Protein AF-A0A7J9IK31-F1 (afdb_monomer_lite)

Structure (mmCIF, N/CA/C/O backbone):
data_AF-A0A7J9IK31-F1
#
_entry.id   AF-A0A7J9IK31-F1
#
loop_
_atom_site.group_PDB
_atom_site.id
_atom_site.type_symbol
_atom_site.label_atom_id
_atom_site.label_alt_id
_atom_site.label_comp_id
_atom_site.label_asym_id
_atom_site.label_entity_id
_atom_site.label_seq_id
_atom_site.pdbx_PDB_ins_code
_atom_site.Cartn_x
_atom_site.Cartn_y
_atom_site.Cartn_z
_atom_site.occupancy
_atom_site.B_iso_or_equiv
_atom_site.auth_seq_id
_atom_site.auth_comp_id
_atom_site.auth_asym_id
_atom_site.auth_atom_id
_atom_site.pdbx_PDB_model_num
ATOM 1 N N . PHE A 1 1 ? 1.490 8.297 -18.867 1.00 48.62 1 PHE A N 1
ATOM 2 C CA . PHE A 1 1 ? 2.382 8.188 -17.694 1.00 48.62 1 PHE A CA 1
ATOM 3 C C . PHE A 1 1 ? 3.598 7.274 -17.926 1.00 48.62 1 PHE A C 1
ATOM 5 O O . PHE A 1 1 ? 4.694 7.681 -17.567 1.00 48.62 1 PHE A O 1
ATOM 12 N N . SER A 1 2 ? 3.480 6.128 -18.616 1.00 52.31 2 SER A N 1
ATOM 13 C CA . SER A 1 2 ? 4.593 5.168 -18.843 1.00 52.31 2 SER A CA 1
ATOM 14 C C . SER A 1 2 ? 5.760 5.613 -19.730 1.00 52.31 2 SER A C 1
ATOM 16 O O . SER A 1 2 ? 6.824 5.008 -19.684 1.00 52.31 2 SER A O 1
ATOM 18 N N . ARG A 1 3 ? 5.597 6.656 -20.549 1.00 53.78 3 ARG A N 1
ATOM 19 C CA . ARG A 1 3 ? 6.665 7.104 -21.461 1.00 53.78 3 ARG A CA 1
ATOM 20 C C . ARG A 1 3 ? 7.769 7.919 -20.774 1.00 53.78 3 ARG A C 1
ATOM 22 O O . ARG A 1 3 ? 8.836 8.070 -21.350 1.00 53.78 3 ARG A O 1
ATOM 29 N N . LEU A 1 4 ? 7.491 8.452 -19.581 1.00 59.94 4 LEU A N 1
ATOM 30 C CA . LEU A 1 4 ? 8.371 9.360 -18.827 1.00 59.94 4 LEU A CA 1
ATOM 31 C C . LEU A 1 4 ? 8.845 8.752 -17.497 1.00 59.94 4 LEU A C 1
ATOM 33 O O . LEU A 1 4 ? 9.871 9.158 -16.964 1.00 59.94 4 LEU A O 1
ATOM 37 N N . LEU A 1 5 ? 8.108 7.767 -16.979 1.00 61.59 5 LEU A N 1
ATOM 38 C CA . LEU A 1 5 ? 8.418 7.034 -15.758 1.00 61.59 5 LEU A CA 1
ATOM 39 C C . LEU A 1 5 ? 8.568 5.554 -16.110 1.00 61.59 5 LEU A C 1
ATOM 41 O O . LEU A 1 5 ? 7.674 4.969 -16.721 1.00 61.59 5 LEU A O 1
ATOM 45 N N . GLY A 1 6 ? 9.699 4.953 -15.734 1.00 76.56 6 GLY A N 1
ATOM 46 C C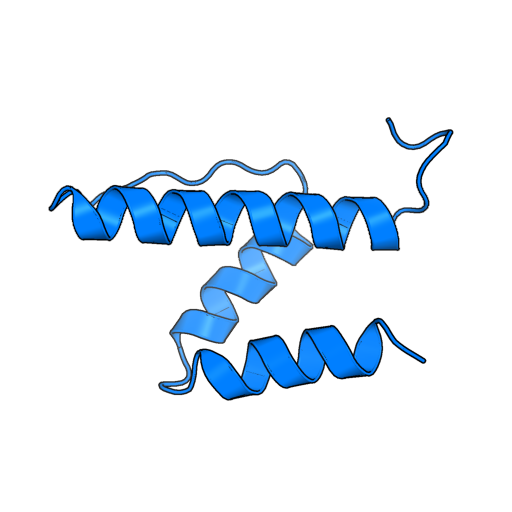A . GLY A 1 6 ? 9.906 3.513 -15.886 1.00 76.56 6 GLY A CA 1
ATOM 47 C C . GLY A 1 6 ? 8.853 2.714 -15.110 1.00 76.56 6 GLY A C 1
ATOM 48 O O . GLY A 1 6 ? 8.309 3.198 -14.117 1.00 76.56 6 GLY A O 1
ATOM 49 N N . LYS A 1 7 ? 8.581 1.476 -15.543 1.00 74.81 7 LYS A N 1
ATOM 50 C CA . LYS A 1 7 ? 7.575 0.591 -14.918 1.00 74.81 7 LYS A CA 1
ATOM 51 C C . LYS A 1 7 ? 7.766 0.453 -13.404 1.00 74.81 7 LYS A C 1
ATOM 53 O O . LYS A 1 7 ? 6.801 0.457 -12.655 1.00 74.81 7 LYS A O 1
ATOM 58 N N . GLU A 1 8 ? 9.017 0.411 -12.961 1.00 74.31 8 GLU A N 1
ATOM 59 C CA . GLU A 1 8 ? 9.378 0.344 -11.547 1.00 74.31 8 GLU A CA 1
ATOM 60 C C . GLU A 1 8 ? 8.988 1.615 -10.767 1.00 74.31 8 GLU A C 1
ATOM 62 O O . GLU A 1 8 ? 8.491 1.542 -9.645 1.00 74.31 8 GLU A O 1
ATOM 67 N N . ALA A 1 9 ? 9.175 2.796 -11.362 1.00 80.75 9 ALA A N 1
ATOM 68 C CA . ALA A 1 9 ? 8.768 4.057 -10.748 1.00 80.75 9 ALA A CA 1
ATOM 69 C C . ALA A 1 9 ? 7.241 4.154 -10.635 1.00 80.75 9 ALA A C 1
ATOM 71 O O . ALA A 1 9 ? 6.733 4.629 -9.622 1.00 80.75 9 ALA A O 1
ATOM 72 N N . ILE A 1 10 ? 6.518 3.662 -11.645 1.00 82.94 10 ILE A N 1
ATOM 73 C CA . ILE A 1 10 ? 5.052 3.590 -11.635 1.00 82.94 10 ILE A CA 1
ATOM 74 C C . ILE A 1 10 ? 4.571 2.668 -10.517 1.00 82.94 10 ILE A C 1
ATOM 76 O O . ILE A 1 10 ? 3.805 3.110 -9.665 1.00 82.94 10 ILE A O 1
ATOM 80 N N . PHE A 1 11 ? 5.122 1.455 -10.437 1.00 81.44 11 PHE A N 1
ATOM 81 C CA . PHE A 1 11 ? 4.795 0.492 -9.386 1.00 81.44 11 PHE A CA 1
ATOM 82 C C . PHE A 1 11 ? 4.980 1.082 -7.978 1.00 81.44 11 PHE A C 1
ATOM 84 O O . PHE A 1 11 ? 4.093 0.980 -7.131 1.00 81.44 11 PHE A O 1
ATOM 91 N N . LYS A 1 12 ? 6.101 1.776 -7.724 1.00 81.06 12 LYS A N 1
ATOM 92 C CA . LYS A 1 12 ? 6.367 2.450 -6.436 1.00 81.06 12 LYS A CA 1
ATOM 93 C C . LYS A 1 12 ? 5.322 3.513 -6.100 1.00 81.06 12 LYS A C 1
ATOM 95 O O . LYS A 1 12 ? 4.916 3.630 -4.943 1.00 81.06 12 LYS A O 1
ATOM 100 N N . ILE A 1 13 ? 4.933 4.319 -7.088 1.00 86.00 13 ILE A N 1
ATOM 101 C CA . ILE A 1 13 ? 3.961 5.401 -6.903 1.00 86.00 13 ILE A CA 1
ATOM 102 C C . ILE A 1 13 ? 2.583 4.816 -6.587 1.00 86.00 13 ILE A C 1
ATOM 104 O O . ILE A 1 13 ? 1.966 5.238 -5.610 1.00 86.00 13 ILE A O 1
ATOM 108 N N . GLU A 1 14 ? 2.140 3.820 -7.353 1.00 87.75 14 GLU A N 1
ATOM 109 C CA . GLU A 1 14 ? 0.852 3.145 -7.154 1.00 87.75 14 GLU A CA 1
ATOM 110 C C . GLU A 1 14 ? 0.788 2.459 -5.786 1.00 87.75 14 GLU A C 1
ATOM 112 O O . GLU A 1 14 ? -0.146 2.694 -5.019 1.00 87.75 14 GLU A O 1
ATOM 117 N N . THR A 1 15 ? 1.839 1.720 -5.415 1.00 83.88 15 THR A N 1
ATOM 118 C CA . THR A 1 15 ? 1.950 1.086 -4.089 1.00 83.88 15 THR A CA 1
ATOM 119 C C . THR A 1 15 ? 1.809 2.111 -2.967 1.00 83.88 15 THR A C 1
ATOM 121 O O . THR A 1 15 ? 1.056 1.917 -2.011 1.00 83.88 15 THR A O 1
ATOM 124 N N . ARG A 1 16 ? 2.519 3.241 -3.075 1.00 85.75 16 ARG A N 1
ATOM 125 C CA . ARG A 1 16 ? 2.477 4.294 -2.057 1.00 85.75 16 ARG A CA 1
ATOM 126 C C . ARG A 1 16 ? 1.100 4.947 -1.968 1.00 85.75 16 ARG A C 1
ATOM 128 O O . ARG A 1 16 ? 0.657 5.246 -0.861 1.00 85.75 16 ARG A O 1
ATOM 135 N N . ALA A 1 17 ? 0.436 5.163 -3.101 1.00 88.25 17 ALA A N 1
ATOM 136 C CA . ALA A 1 17 ? -0.903 5.737 -3.138 1.00 88.25 17 ALA A CA 1
ATOM 137 C C . ALA A 1 17 ? -1.916 4.839 -2.412 1.00 88.25 17 ALA A C 1
ATOM 139 O O . ALA A 1 17 ? -2.667 5.333 -1.569 1.00 88.25 17 ALA A O 1
ATOM 140 N N . ILE A 1 18 ? -1.878 3.526 -2.662 1.00 87.25 18 ILE A N 1
ATOM 141 C CA . ILE A 1 18 ? -2.766 2.567 -1.994 1.00 87.25 18 ILE A CA 1
ATOM 142 C C . ILE A 1 18 ? -2.494 2.536 -0.484 1.00 87.25 18 ILE A C 1
ATOM 144 O O . ILE A 1 18 ? -3.426 2.662 0.307 1.00 87.25 18 ILE A O 1
ATOM 148 N N . LEU A 1 19 ? -1.227 2.456 -0.060 1.00 85.50 19 LEU A N 1
ATOM 149 C CA . LEU A 1 19 ? -0.867 2.428 1.364 1.00 85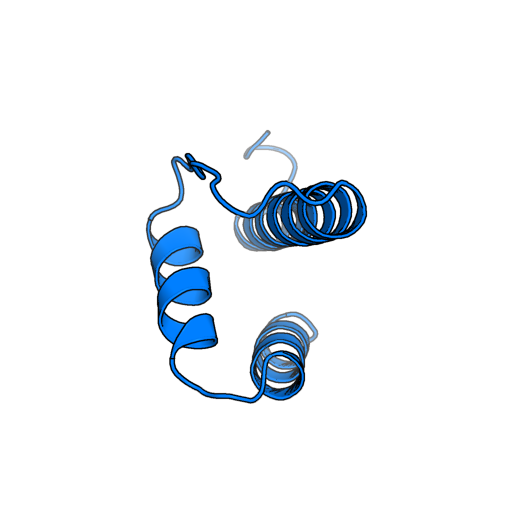.50 19 LEU A CA 1
ATOM 150 C C . LEU A 1 19 ? -1.337 3.675 2.129 1.00 85.50 19 LEU A C 1
ATOM 152 O O . LEU A 1 19 ? -1.868 3.559 3.235 1.00 85.50 19 LEU A O 1
ATOM 156 N N . GLU A 1 20 ? -1.154 4.870 1.566 1.00 88.19 20 GLU A N 1
ATOM 157 C CA . GLU A 1 20 ? -1.632 6.108 2.194 1.00 88.19 20 GLU A CA 1
ATOM 158 C C . GLU A 1 20 ? -3.167 6.183 2.219 1.00 88.19 20 GLU A C 1
ATOM 160 O O . GLU A 1 20 ? -3.743 6.607 3.225 1.00 88.19 20 GLU A O 1
ATOM 165 N N . GLY A 1 21 ? -3.837 5.701 1.167 1.00 88.00 21 GLY A N 1
ATOM 166 C CA . GLY A 1 21 ? -5.295 5.573 1.123 1.00 88.00 21 GLY A CA 1
ATOM 167 C C . GLY A 1 21 ? -5.838 4.665 2.230 1.00 88.00 21 GLY A C 1
ATOM 168 O O . GLY A 1 21 ? -6.727 5.071 2.981 1.00 88.00 21 GLY A O 1
ATOM 169 N N . LEU A 1 22 ? -5.243 3.480 2.401 1.00 85.88 22 LEU A N 1
ATOM 170 C CA . LEU A 1 22 ? -5.599 2.531 3.461 1.00 85.88 22 LEU A CA 1
ATOM 171 C C . LEU A 1 22 ? -5.373 3.126 4.858 1.00 85.88 22 LEU A C 1
ATOM 173 O O . LEU A 1 22 ? -6.254 3.051 5.715 1.00 85.88 22 LEU A O 1
ATOM 177 N N . ARG A 1 23 ? -4.230 3.789 5.089 1.00 87.94 23 ARG A N 1
ATOM 178 C CA . ARG A 1 23 ? -3.941 4.479 6.363 1.00 87.94 23 ARG A CA 1
ATOM 179 C C . ARG A 1 23 ? -4.976 5.551 6.685 1.00 87.94 23 ARG A C 1
ATOM 181 O O . ARG A 1 23 ? -5.382 5.687 7.840 1.00 87.94 23 ARG A O 1
ATOM 188 N N . LEU A 1 24 ? -5.379 6.338 5.689 1.00 91.38 24 LEU A N 1
ATOM 189 C CA . LEU A 1 24 ? -6.374 7.392 5.865 1.00 91.38 24 LEU A CA 1
ATOM 190 C C . LEU A 1 24 ? -7.753 6.811 6.182 1.00 91.38 24 LEU A C 1
ATOM 192 O O . LEU A 1 24 ? -8.422 7.305 7.088 1.00 91.38 24 LEU A O 1
ATOM 196 N N . ALA A 1 25 ? -8.165 5.772 5.461 1.00 87.38 25 ALA A N 1
ATOM 197 C CA . ALA A 1 25 ? -9.437 5.103 5.689 1.00 87.38 25 ALA A CA 1
ATOM 198 C C . ALA A 1 25 ? -9.502 4.475 7.088 1.00 87.38 25 ALA A C 1
A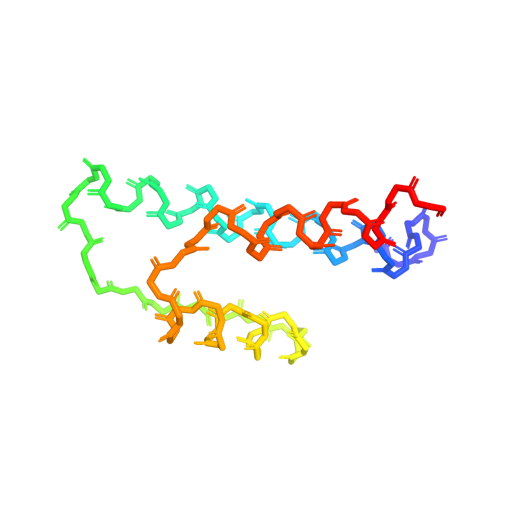TOM 200 O O . ALA A 1 25 ? -10.463 4.714 7.820 1.00 87.38 25 ALA A O 1
ATOM 201 N N . TRP A 1 26 ? -8.422 3.816 7.521 1.00 87.81 26 TRP A N 1
ATOM 202 C CA . TRP A 1 26 ? -8.304 3.267 8.871 1.00 87.81 26 TRP A CA 1
ATOM 203 C C . TRP A 1 26 ? -8.450 4.341 9.954 1.00 87.81 26 TRP A C 1
ATOM 205 O O . TRP A 1 26 ? -9.236 4.191 10.886 1.00 87.81 26 TRP A O 1
ATOM 215 N N . LYS A 1 27 ? -7.753 5.478 9.804 1.00 91.94 27 LYS A N 1
ATOM 216 C CA . LYS A 1 27 ? -7.881 6.630 10.718 1.00 91.94 27 LYS A CA 1
ATOM 217 C C . LYS A 1 27 ? -9.298 7.206 10.767 1.00 91.94 27 LYS A C 1
ATOM 219 O O . LYS A 1 27 ? -9.655 7.834 11.758 1.00 91.94 27 LYS A O 1
ATOM 224 N N . LYS A 1 28 ? -10.088 7.019 9.709 1.00 94.12 28 LYS A N 1
ATOM 225 C CA . LYS A 1 28 ? -11.488 7.452 9.618 1.00 94.12 28 LYS A CA 1
ATOM 226 C C . LYS A 1 28 ? -12.488 6.391 10.095 1.00 94.12 28 LYS A C 1
ATOM 228 O O . LYS A 1 28 ? -13.686 6.639 10.005 1.00 94.12 28 LYS A O 1
ATOM 233 N N . GLY A 1 29 ? -12.028 5.236 10.584 1.00 91.75 29 GLY A N 1
ATOM 234 C CA . GLY A 1 29 ? -12.896 4.124 10.989 1.00 91.75 29 GLY A CA 1
ATOM 235 C C . GLY A 1 29 ? -13.565 3.405 9.813 1.00 91.75 29 GLY A C 1
ATOM 236 O O . GLY A 1 29 ? -14.561 2.710 9.994 1.00 91.75 29 GLY A O 1
ATOM 237 N N . ILE A 1 30 ? -13.051 3.591 8.593 1.00 90.62 30 ILE A N 1
ATOM 238 C CA . ILE A 1 30 ? -13.525 2.893 7.400 1.00 90.62 30 ILE A CA 1
ATOM 239 C C . ILE A 1 30 ? -12.689 1.625 7.266 1.00 90.62 30 ILE A C 1
ATOM 241 O O . ILE A 1 30 ? -11.512 1.678 6.908 1.00 90.62 30 ILE A O 1
ATOM 245 N N . HIS A 1 31 ? -13.307 0.490 7.579 1.00 85.06 31 HIS A N 1
ATOM 246 C CA . HIS A 1 31 ? -12.635 -0.813 7.609 1.00 85.06 31 HIS A CA 1
ATOM 247 C C . HIS A 1 31 ? -12.971 -1.703 6.407 1.00 85.06 31 HIS A C 1
ATOM 249 O O . HIS A 1 31 ? -12.335 -2.735 6.222 1.00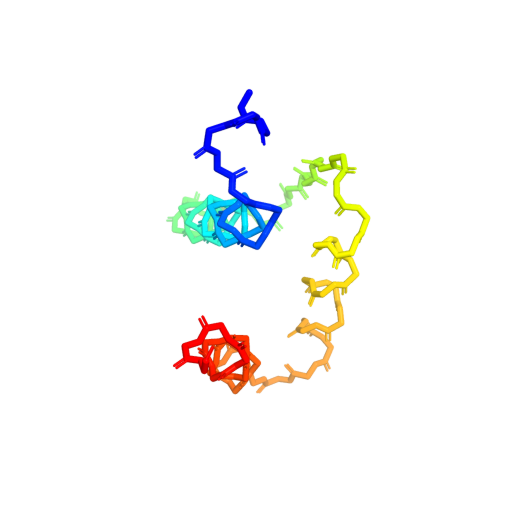 85.06 31 HIS A O 1
ATOM 255 N N . GLN A 1 32 ? -13.943 -1.304 5.583 1.00 88.25 32 GLN A N 1
ATOM 256 C CA . GLN A 1 32 ? -14.324 -2.010 4.365 1.00 88.25 32 GLN A CA 1
ATOM 257 C C . GLN A 1 32 ? -14.077 -1.097 3.165 1.00 88.25 32 GLN A C 1
ATOM 259 O O . GLN A 1 32 ? -14.677 -0.028 3.059 1.00 88.25 32 GLN A O 1
ATOM 264 N N . LEU A 1 33 ? -13.146 -1.501 2.303 1.00 84.25 33 LEU A N 1
ATOM 265 C CA . LEU A 1 33 ? -12.685 -0.740 1.144 1.00 84.25 33 LEU A CA 1
ATOM 266 C C . LEU A 1 33 ? -12.508 -1.692 -0.032 1.00 84.25 33 LEU A C 1
ATOM 268 O O . LEU A 1 33 ? -12.061 -2.824 0.146 1.00 84.25 33 LEU A O 1
ATOM 272 N N . GLU A 1 34 ? -12.809 -1.195 -1.222 1.00 88.69 34 GLU A N 1
ATOM 273 C CA . GLU A 1 34 ? -12.469 -1.842 -2.480 1.00 88.69 34 GLU A CA 1
ATOM 274 C C . GLU A 1 34 ? -11.239 -1.139 -3.062 1.00 88.69 34 GLU A C 1
ATOM 276 O O . GLU A 1 34 ? -11.173 0.093 -3.087 1.00 88.69 34 GLU A O 1
ATOM 281 N N . VAL A 1 35 ? -10.239 -1.921 -3.465 1.00 84.00 35 VAL A N 1
ATOM 282 C CA . VAL A 1 35 ? -9.014 -1.419 -4.093 1.00 84.00 35 VAL A CA 1
ATOM 283 C C . VAL A 1 35 ? -8.997 -1.921 -5.528 1.00 84.00 35 VAL A C 1
ATOM 285 O O . VAL A 1 35 ? -8.916 -3.123 -5.760 1.00 84.00 35 VAL A O 1
ATOM 288 N N . GLU A 1 36 ? -9.056 -0.994 -6.478 1.00 87.19 36 GLU A N 1
ATOM 289 C CA . GLU A 1 36 ? -8.965 -1.279 -7.909 1.00 87.19 36 GLU A CA 1
ATOM 290 C C . GLU A 1 36 ? -7.582 -0.865 -8.428 1.00 87.19 36 GLU A C 1
ATOM 292 O O . GLU A 1 36 ? -7.102 0.238 -8.154 1.00 87.19 36 GLU A O 1
ATOM 297 N N . SER A 1 37 ? -6.927 -1.756 -9.169 1.00 85.12 37 SER A N 1
ATOM 298 C CA . SER A 1 37 ? -5.668 -1.476 -9.856 1.00 85.12 37 SER A CA 1
ATOM 299 C C . SER A 1 37 ? -5.611 -2.267 -11.158 1.00 85.12 37 SER A C 1
ATOM 301 O O . SER A 1 37 ? -6.002 -3.432 -11.204 1.00 85.12 37 SER A O 1
ATOM 303 N N . ASP A 1 38 ? -5.084 -1.647 -12.210 1.00 84.62 38 ASP A N 1
ATOM 304 C CA . ASP A 1 38 ? -4.745 -2.302 -13.478 1.00 84.62 38 ASP A CA 1
ATOM 305 C C . ASP A 1 38 ? -3.424 -3.092 -13.399 1.00 84.62 38 ASP A C 1
ATOM 307 O O . ASP A 1 38 ? -3.023 -3.767 -14.351 1.00 84.62 38 ASP A O 1
ATOM 311 N N . ASN A 1 39 ? -2.753 -3.040 -12.247 1.00 82.62 39 ASN A N 1
ATOM 312 C CA . ASN A 1 39 ? -1.484 -3.684 -11.978 1.00 82.62 39 ASN A CA 1
ATOM 313 C C . ASN A 1 39 ? -1.695 -4.933 -11.109 1.00 82.62 39 ASN A C 1
ATOM 315 O O . ASN A 1 39 ? -1.655 -4.879 -9.883 1.00 82.62 39 ASN A O 1
ATOM 319 N N . VAL A 1 40 ? -1.914 -6.083 -11.754 1.00 83.62 40 VAL A N 1
ATOM 320 C CA . VAL A 1 40 ? -2.183 -7.364 -11.066 1.00 83.62 40 VAL A CA 1
ATOM 321 C C . VAL A 1 40 ? -1.092 -7.717 -10.047 1.00 83.62 40 VAL A C 1
ATOM 323 O O . VAL A 1 40 ? -1.411 -8.083 -8.920 1.00 83.62 40 VAL A O 1
ATOM 326 N N . LEU A 1 41 ? 0.182 -7.506 -10.398 1.00 80.06 41 LEU A N 1
ATOM 327 C CA . LEU A 1 41 ? 1.320 -7.788 -9.514 1.00 80.06 41 LEU A CA 1
ATOM 328 C C . LEU A 1 41 ? 1.263 -6.966 -8.217 1.00 80.06 41 LEU A C 1
ATOM 330 O O . LEU A 1 41 ? 1.684 -7.426 -7.157 1.00 80.06 41 LEU A O 1
ATOM 334 N N . LEU A 1 42 ? 0.746 -5.738 -8.294 1.00 80.31 42 LEU A N 1
ATOM 335 C CA . LEU A 1 42 ? 0.579 -4.873 -7.132 1.00 80.31 42 LEU A CA 1
ATOM 336 C C . LEU A 1 42 ? -0.490 -5.415 -6.182 1.00 80.31 42 LEU A C 1
ATOM 338 O O . LEU A 1 42 ? -0.279 -5.430 -4.972 1.00 80.31 42 LEU A O 1
ATOM 342 N N . ILE A 1 43 ? -1.615 -5.876 -6.730 1.00 82.81 43 ILE A N 1
ATOM 343 C CA . ILE A 1 43 ? -2.690 -6.482 -5.941 1.00 82.81 43 ILE A CA 1
ATOM 344 C C . ILE A 1 43 ? -2.201 -7.762 -5.266 1.00 82.81 43 ILE A C 1
ATOM 346 O O . ILE A 1 43 ? -2.391 -7.908 -4.062 1.00 82.81 43 ILE A O 1
ATOM 350 N N . GLU A 1 44 ? -1.515 -8.638 -6.003 1.00 81.88 44 GLU A N 1
ATOM 351 C CA . GLU A 1 44 ? -0.919 -9.863 -5.455 1.00 81.88 44 GLU A CA 1
ATOM 352 C C . GLU A 1 44 ? 0.047 -9.541 -4.309 1.00 81.88 44 GLU A C 1
ATOM 354 O O . GLU A 1 44 ? -0.118 -10.066 -3.213 1.00 81.88 44 GLU A O 1
ATOM 359 N N . THR A 1 45 ? 0.957 -8.580 -4.503 1.00 76.25 45 THR A N 1
ATOM 360 C CA . THR A 1 45 ? 1.911 -8.149 -3.463 1.00 76.25 45 THR A CA 1
ATOM 361 C C . THR A 1 45 ? 1.204 -7.643 -2.200 1.00 76.25 45 THR A C 1
ATOM 363 O O . THR A 1 45 ? 1.626 -7.935 -1.085 1.00 76.25 45 THR A O 1
ATOM 366 N N . ILE A 1 46 ? 0.123 -6.870 -2.344 1.00 75.94 46 ILE A N 1
ATOM 367 C CA . ILE A 1 46 ? -0.629 -6.345 -1.195 1.00 75.94 46 ILE A CA 1
ATOM 368 C C . ILE A 1 46 ? -1.379 -7.466 -0.472 1.00 75.94 46 ILE A C 1
ATOM 370 O O . ILE A 1 46 ? -1.403 -7.482 0.756 1.00 75.94 46 ILE A O 1
ATOM 374 N N . VAL A 1 47 ? -2.001 -8.388 -1.208 1.00 74.38 47 VAL A N 1
ATOM 375 C CA . VAL A 1 47 ? -2.769 -9.502 -0.634 1.00 74.38 47 VAL A CA 1
ATOM 376 C C . VAL A 1 47 ? -1.846 -10.501 0.066 1.00 74.38 47 VAL A C 1
ATOM 378 O O . VAL A 1 47 ? -2.148 -10.924 1.182 1.00 74.38 47 VAL A O 1
ATOM 381 N N . GLU A 1 48 ? -0.710 -10.838 -0.543 1.00 71.56 48 GLU A N 1
ATOM 382 C CA . GLU A 1 48 ? 0.296 -11.733 0.038 1.00 71.56 48 GLU A CA 1
ATOM 383 C C . GLU A 1 48 ? 0.956 -11.105 1.275 1.00 71.56 48 GLU A C 1
ATOM 385 O O . GLU A 1 48 ? 1.061 -11.760 2.313 1.00 71.56 48 GLU A O 1
ATOM 390 N N . GLY A 1 49 ? 1.268 -9.806 1.235 1.00 62.69 49 GLY A N 1
ATOM 391 C CA . GLY A 1 49 ? 1.837 -9.073 2.370 1.00 62.69 49 GLY A CA 1
ATOM 392 C C . GLY A 1 49 ? 0.901 -8.842 3.555 1.00 62.69 49 GLY A C 1
ATOM 393 O O . GLY A 1 49 ? 1.347 -8.435 4.629 1.00 62.69 49 GLY A O 1
ATOM 394 N N . VAL A 1 50 ? -0.399 -9.098 3.390 1.00 53.00 50 VAL A N 1
ATOM 395 C CA . VAL A 1 50 ? -1.394 -9.096 4.475 1.00 53.00 50 VAL A CA 1
ATOM 396 C C . VAL A 1 50 ? -1.461 -10.460 5.183 1.00 53.00 50 VAL A C 1
ATOM 398 O O . VAL A 1 50 ? -1.933 -10.524 6.318 1.00 53.00 50 VAL A O 1
ATOM 401 N N . ALA A 1 51 ? -0.967 -11.539 4.564 1.00 48.72 51 ALA A N 1
ATOM 402 C CA . ALA A 1 51 ? -0.990 -12.888 5.137 1.00 48.72 51 ALA A CA 1
ATOM 403 C C . ALA A 1 51 ? 0.158 -13.162 6.130 1.00 48.72 51 ALA A C 1
ATOM 405 O O . ALA A 1 51 ? 0.022 -14.028 6.996 1.00 48.72 51 ALA A O 1
ATOM 406 N N . GLU A 1 52 ? 1.262 -12.414 6.055 1.00 47.19 52 GLU A N 1
ATOM 407 C CA . GLU A 1 52 ? 2.320 -12.427 7.067 1.00 47.19 52 GLU A CA 1
ATOM 408 C C . GLU A 1 52 ? 2.179 -11.203 7.981 1.00 47.19 52 GLU A C 1
ATOM 410 O O . GLU A 1 52 ? 2.190 -10.062 7.526 1.00 47.19 52 GLU A O 1
ATOM 415 N N . ASP A 1 53 ? 2.069 -11.436 9.290 1.00 49.94 53 ASP A N 1
ATOM 416 C CA . ASP A 1 53 ? 1.867 -10.436 10.351 1.00 49.94 53 ASP A CA 1
ATOM 417 C C . ASP A 1 53 ? 3.122 -9.559 10.588 1.00 49.94 53 ASP A C 1
ATOM 419 O O . ASP A 1 53 ? 3.672 -9.445 11.684 1.00 49.94 53 ASP A O 1
ATOM 423 N N . ASN A 1 54 ? 3.672 -8.994 9.512 1.00 52.19 54 ASN A N 1
ATOM 424 C CA . ASN A 1 54 ? 4.894 -8.211 9.514 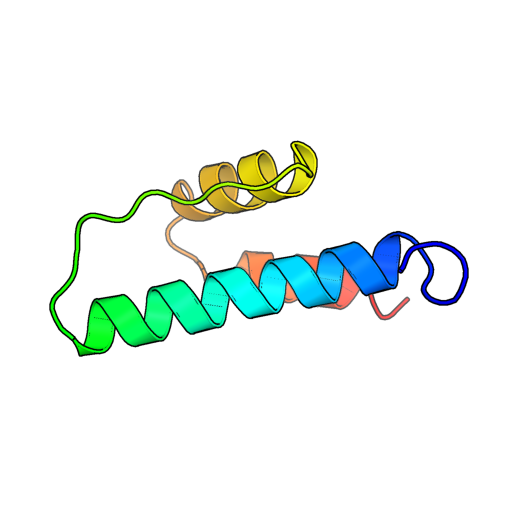1.00 52.19 54 ASN A CA 1
ATOM 425 C C . ASN A 1 54 ? 4.906 -7.200 8.357 1.00 52.19 54 ASN A C 1
ATOM 427 O O . ASN A 1 54 ? 5.836 -7.149 7.551 1.00 52.19 54 ASN A O 1
ATOM 431 N N . GLN A 1 55 ? 3.888 -6.334 8.313 1.00 54.91 55 GLN A N 1
ATOM 432 C CA . GLN A 1 55 ? 3.718 -5.243 7.335 1.00 54.91 55 GLN A CA 1
ATOM 433 C C . GLN A 1 55 ? 4.965 -4.343 7.149 1.00 54.91 55 GLN A C 1
ATOM 435 O O . GLN A 1 55 ? 5.080 -3.614 6.166 1.00 54.91 55 GLN A O 1
ATOM 440 N N . LEU A 1 56 ? 5.921 -4.373 8.083 1.00 54.75 56 LEU A N 1
ATOM 441 C CA . LEU A 1 56 ? 7.191 -3.643 8.018 1.00 54.75 56 LEU A CA 1
ATOM 442 C C . LEU A 1 56 ? 8.323 -4.399 7.303 1.00 54.75 56 LEU A C 1
ATOM 444 O O . LEU A 1 56 ? 9.249 -3.759 6.797 1.00 54.75 56 LEU A O 1
ATOM 448 N N . MET A 1 57 ? 8.286 -5.731 7.266 1.00 51.09 57 MET A N 1
ATOM 449 C CA . MET A 1 57 ? 9.341 -6.556 6.668 1.00 51.09 57 MET A CA 1
ATOM 450 C C . MET A 1 57 ? 9.225 -6.630 5.149 1.00 51.09 57 MET A C 1
ATOM 452 O O . MET A 1 57 ? 10.242 -6.517 4.465 1.00 51.09 57 MET A O 1
ATOM 456 N N . GLU A 1 58 ? 8.014 -6.729 4.604 1.00 55.56 58 GLU A N 1
ATOM 457 C CA . GLU A 1 58 ? 7.826 -6.713 3.151 1.00 55.56 58 GLU A CA 1
ATOM 458 C C . GLU A 1 58 ? 8.041 -5.331 2.541 1.00 55.56 58 GLU A C 1
ATOM 460 O O . GLU A 1 58 ? 8.738 -5.209 1.539 1.00 55.56 58 GLU A O 1
ATOM 465 N N . LEU A 1 59 ? 7.585 -4.260 3.199 1.00 56.62 59 LEU A N 1
ATOM 466 C CA . LEU A 1 59 ? 7.900 -2.883 2.794 1.00 56.62 59 LEU A CA 1
ATOM 467 C C . LEU A 1 59 ? 9.416 -2.633 2.762 1.00 56.62 59 LEU A C 1
ATOM 469 O O . LEU A 1 59 ? 9.915 -1.947 1.867 1.00 56.62 59 LEU A O 1
ATOM 473 N N . ARG A 1 60 ? 10.170 -3.231 3.698 1.00 56.56 60 ARG A N 1
ATOM 474 C CA . ARG A 1 60 ? 11.641 -3.233 3.663 1.00 56.56 60 ARG A CA 1
ATOM 475 C C . ARG A 1 60 ? 12.203 -4.049 2.504 1.00 56.56 60 ARG A C 1
ATOM 477 O O . ARG A 1 60 ? 13.178 -3.599 1.911 1.00 56.56 60 ARG A O 1
ATOM 484 N N . ARG A 1 61 ? 11.627 -5.207 2.170 1.00 54.31 61 ARG A N 1
ATOM 485 C CA . ARG A 1 61 ? 12.072 -6.021 1.025 1.00 54.31 61 ARG A CA 1
ATOM 486 C C . ARG A 1 61 ? 11.807 -5.322 -0.301 1.00 54.31 61 ARG A C 1
ATOM 488 O O . ARG A 1 61 ? 12.730 -5.212 -1.101 1.00 54.31 61 ARG A O 1
ATOM 495 N N . ILE A 1 62 ? 10.613 -4.758 -0.485 1.00 59.38 62 ILE A N 1
ATOM 496 C CA . ILE A 1 62 ? 10.278 -3.937 -1.651 1.00 59.38 62 ILE A CA 1
ATOM 497 C C . ILE A 1 62 ? 11.268 -2.778 -1.740 1.00 59.38 62 ILE A C 1
ATOM 499 O O . ILE A 1 62 ? 11.886 -2.618 -2.780 1.00 59.38 62 ILE A O 1
ATOM 503 N N . HIS A 1 63 ? 11.520 -2.042 -0.649 1.00 56.94 63 HIS A N 1
ATOM 504 C CA . HIS A 1 63 ? 12.513 -0.961 -0.623 1.00 56.94 63 HIS A CA 1
ATOM 505 C C . HIS A 1 63 ? 13.936 -1.424 -0.992 1.00 56.94 63 HIS A C 1
ATOM 507 O O . HIS A 1 63 ? 14.627 -0.737 -1.740 1.00 56.94 63 HIS A O 1
ATOM 513 N N . GLN A 1 64 ? 14.371 -2.596 -0.521 1.00 60.25 64 GLN A N 1
ATOM 514 C CA . GLN A 1 64 ? 15.689 -3.159 -0.835 1.00 60.25 64 GLN A CA 1
ATOM 515 C C . GLN A 1 64 ? 15.824 -3.624 -2.290 1.00 60.25 64 GLN A C 1
ATOM 517 O O . GLN A 1 64 ? 16.899 -3.479 -2.865 1.00 60.25 64 GLN A O 1
ATOM 522 N N . MET A 1 65 ? 14.760 -4.149 -2.901 1.00 56.25 65 MET A N 1
ATOM 523 C CA . MET A 1 65 ? 14.759 -4.544 -4.320 1.00 56.25 65 MET A CA 1
ATOM 524 C C . MET A 1 65 ? 14.748 -3.332 -5.265 1.00 56.25 65 MET A C 1
ATOM 526 O O . MET A 1 65 ? 15.204 -3.422 -6.395 1.00 56.25 65 MET A O 1
ATOM 530 N N . VAL A 1 66 ? 14.247 -2.204 -4.767 1.00 52.53 66 VAL A N 1
ATOM 531 C CA . VAL A 1 66 ? 13.990 -0.934 -5.463 1.00 52.53 66 VAL A CA 1
ATOM 532 C C . VAL A 1 66 ? 15.164 0.049 -5.441 1.00 52.53 66 VAL A C 1
ATOM 534 O O . VAL A 1 66 ? 15.213 0.976 -6.251 1.00 52.53 66 VAL A O 1
ATOM 537 N N . CYS A 1 67 ? 16.055 -0.092 -4.460 1.00 47.72 67 CYS A N 1
ATOM 538 C CA . CYS A 1 67 ? 17.201 0.790 -4.225 1.00 47.72 67 CYS A CA 1
ATOM 539 C C . CYS A 1 67 ? 18.544 0.140 -4.597 1.00 47.72 67 CYS A C 1
ATOM 541 O O . CYS 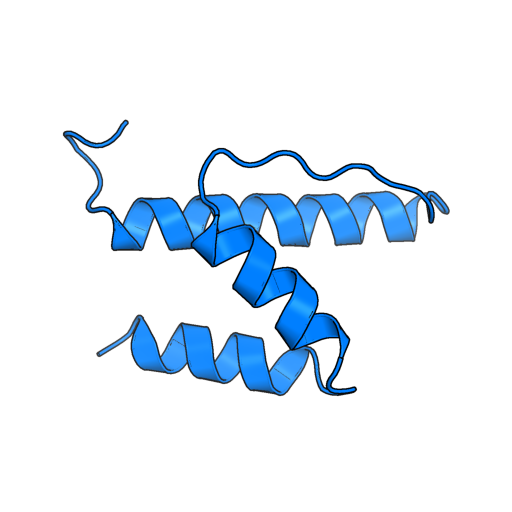A 1 67 ? 19.585 0.601 -4.125 1.00 47.72 67 CYS A O 1
ATOM 543 N N . ARG A 1 68 ? 18.528 -0.920 -5.412 1.00 43.41 68 ARG A N 1
ATOM 544 C CA . ARG A 1 68 ? 19.731 -1.525 -5.989 1.00 43.41 68 ARG A CA 1
ATOM 545 C C . ARG A 1 68 ? 19.944 -1.078 -7.426 1.00 43.41 68 ARG A C 1
ATOM 547 O O . ARG A 1 68 ? 18.933 -0.942 -8.144 1.00 43.41 68 ARG A O 1
#

Radius of gyration: 12.91 Å; chains: 1; bounding box: 34×22×32 Å

Secondary structure (DSSP, 8-state):
-TTTS-HHHHHHHHHHHHHHHHHHHHHTT--------S-HHHHHHHHHHHHSS-HHHHHHHHHHHH--

pLDDT: mean 73.06, std 15.38, range [43.41, 94.12]

InterPro domains:
  IPR002156 Ribonuclease H domain [PF13456] (6-51)
  IPR036397 Ribonuclease H superfamily [G3DSA:3.30.420.10] (1-67)

Sequence (68 aa):
FSRLLGKEAIFKIETRAILEGLRLAWKKGIHQLEVESDNVLLIETIVEGVAEDNQLMELRRIHQMVCR

Foldseek 3Di:
DCVVDPPLRVLVVLLVVVVVVCVVCVVVVNPDDDDDDPDVVSVVLVVVCVVDPCVPVSVVVSVVVSVD

Organism: NCBI:txid34283